Protein AF-A0A2M7XW58-F1 (afdb_monomer_lite)

Sequence (70 aa):
MAGNITAIEGRAVGIQLGLVPVVDVNNNPENPIINTRSFGEDADLVAIFSARYIAGMHAGGMAATAKHFP

Radius of gyration: 12.51 Å; chains: 1; bounding box: 25×20×32 Å

Structure (mmCIF, N/CA/C/O backbone):
data_AF-A0A2M7XW58-F1
#
_entry.id   AF-A0A2M7XW58-F1
#
loop_
_atom_site.group_PDB
_atom_site.id
_atom_site.type_symbol
_atom_site.label_atom_id
_atom_site.label_alt_id
_atom_site.label_comp_id
_atom_site.label_asym_id
_atom_site.label_entity_id
_atom_site.label_seq_id
_atom_site.pdbx_PDB_ins_code
_atom_site.Cartn_x
_atom_site.Cartn_y
_atom_site.Cartn_z
_atom_site.occupancy
_atom_site.B_iso_or_equiv
_atom_site.auth_seq_id
_atom_site.auth_comp_id
_atom_site.auth_asym_id
_atom_site.auth_atom_id
_atom_site.pdbx_PDB_model_num
ATOM 1 N N . MET A 1 1 ? 2.241 -8.942 8.306 1.00 79.56 1 MET A N 1
ATOM 2 C CA . MET A 1 1 ? 2.505 -8.183 9.550 1.00 79.56 1 MET A CA 1
ATOM 3 C C . MET A 1 1 ? 2.371 -6.678 9.332 1.00 79.56 1 MET A C 1
ATOM 5 O O . MET A 1 1 ? 1.522 -6.095 9.988 1.00 79.56 1 MET A O 1
ATOM 9 N N . ALA A 1 2 ? 3.105 -6.071 8.387 1.00 96.94 2 ALA A N 1
ATOM 10 C CA . ALA A 1 2 ? 3.102 -4.616 8.158 1.00 96.94 2 ALA A CA 1
ATOM 11 C C . ALA A 1 2 ? 1.700 -3.979 8.040 1.00 96.94 2 ALA A C 1
ATOM 13 O O . ALA A 1 2 ? 1.388 -3.085 8.816 1.00 96.94 2 ALA A O 1
ATOM 14 N N . GLY A 1 3 ? 0.822 -4.490 7.167 1.00 98.25 3 GLY A N 1
ATOM 15 C CA . GLY A 1 3 ? -0.531 -3.931 7.007 1.00 98.25 3 GLY A CA 1
ATOM 16 C C . GLY A 1 3 ? -1.383 -3.945 8.284 1.00 98.25 3 GLY A C 1
ATOM 17 O O . GLY A 1 3 ? -2.140 -3.010 8.519 1.00 98.25 3 GLY A O 1
ATOM 18 N N . ASN A 1 4 ? -1.216 -4.954 9.148 1.00 98.56 4 ASN A N 1
ATOM 19 C CA . ASN A 1 4 ? -1.935 -5.030 10.425 1.00 98.56 4 ASN A CA 1
ATOM 20 C C . ASN A 1 4 ? -1.442 -3.973 11.420 1.00 98.56 4 ASN A C 1
ATOM 22 O O . ASN A 1 4 ? -2.250 -3.323 12.067 1.00 98.56 4 ASN A O 1
ATOM 26 N N . ILE A 1 5 ? -0.125 -3.763 11.504 1.00 98.56 5 ILE A N 1
ATOM 27 C CA . ILE A 1 5 ? 0.457 -2.716 12.358 1.00 98.56 5 ILE A CA 1
ATOM 28 C C . ILE A 1 5 ? -0.007 -1.338 11.880 1.00 98.56 5 ILE A C 1
ATOM 30 O O . ILE A 1 5 ? -0.528 -0.565 12.676 1.00 98.56 5 ILE A O 1
ATOM 34 N N . THR A 1 6 ? 0.079 -1.072 10.570 1.00 98.50 6 THR A N 1
ATOM 35 C CA . THR A 1 6 ? -0.402 0.184 9.977 1.00 98.50 6 THR A CA 1
ATOM 36 C C . THR A 1 6 ? -1.875 0.443 10.297 1.00 98.50 6 THR A C 1
ATOM 38 O O . THR A 1 6 ? -2.242 1.571 10.618 1.00 98.50 6 THR A O 1
ATOM 41 N N . ALA A 1 7 ? -2.723 -0.587 10.236 1.00 98.69 7 ALA A N 1
ATOM 42 C CA . ALA A 1 7 ? -4.126 -0.457 10.600 1.00 98.69 7 ALA A CA 1
ATOM 43 C C . ALA A 1 7 ? -4.326 -0.220 12.101 1.00 98.69 7 ALA A C 1
ATOM 45 O O . ALA A 1 7 ? -5.027 0.718 12.456 1.00 98.69 7 ALA A O 1
ATOM 46 N N . ILE A 1 8 ? -3.690 -0.994 12.983 1.00 98.56 8 ILE A N 1
ATOM 47 C CA . ILE A 1 8 ? -3.840 -0.831 14.439 1.00 98.56 8 ILE A CA 1
ATOM 48 C C . ILE A 1 8 ? -3.414 0.575 14.883 1.00 98.56 8 ILE A C 1
ATOM 50 O O . ILE A 1 8 ? -4.169 1.253 15.581 1.00 98.56 8 ILE A O 1
ATOM 54 N N . GLU A 1 9 ? -2.243 1.037 14.445 1.00 98.62 9 GLU A N 1
ATOM 55 C CA . GLU A 1 9 ? -1.726 2.363 14.800 1.00 98.62 9 GLU A CA 1
ATOM 56 C C . GLU A 1 9 ? -2.573 3.485 14.189 1.00 98.62 9 GLU A C 1
ATOM 58 O O . GLU A 1 9 ? -2.946 4.429 14.885 1.00 98.62 9 GLU A O 1
ATOM 63 N N . GLY A 1 10 ? -2.954 3.363 12.912 1.00 98.56 10 GLY A N 1
ATOM 64 C CA . GLY A 1 10 ? -3.812 4.342 12.245 1.00 98.56 10 GLY A CA 1
ATOM 65 C C . GLY A 1 10 ? -5.188 4.459 12.905 1.00 98.56 10 GLY A C 1
ATOM 66 O O . GLY A 1 10 ? -5.669 5.564 13.165 1.00 98.56 10 GLY A O 1
ATOM 67 N N . ARG A 1 11 ? -5.809 3.324 13.243 1.00 98.44 11 ARG A N 1
ATOM 68 C CA . ARG A 1 11 ? -7.108 3.282 13.928 1.00 98.44 11 ARG A CA 1
ATOM 69 C C . ARG A 1 11 ? -7.028 3.888 15.326 1.00 98.44 11 ARG A C 1
ATOM 71 O O . ARG A 1 11 ? -7.966 4.583 15.712 1.00 98.44 11 ARG A O 1
ATOM 78 N N . ALA A 1 12 ? -5.922 3.689 16.047 1.00 98.56 12 ALA A N 1
ATOM 79 C CA . ALA A 1 12 ? -5.709 4.278 17.371 1.00 98.56 12 ALA A CA 1
ATOM 80 C C . ALA A 1 12 ? -5.724 5.819 17.356 1.00 98.56 12 ALA A C 1
ATOM 82 O O . ALA A 1 12 ? -6.097 6.430 18.355 1.00 98.56 12 ALA A O 1
ATOM 83 N N . VAL A 1 13 ? -5.387 6.444 16.221 1.00 98.44 13 VAL A N 1
ATOM 84 C CA . VAL A 1 13 ? -5.429 7.908 16.032 1.00 98.44 13 VAL A CA 1
ATOM 85 C C . VAL A 1 13 ? -6.602 8.386 15.164 1.00 98.44 13 VAL A C 1
ATOM 87 O O . VAL A 1 13 ? -6.643 9.542 14.752 1.00 98.44 13 VAL A O 1
ATOM 90 N N . GLY A 1 14 ? -7.578 7.517 14.887 1.00 98.38 14 GLY A N 1
ATOM 91 C CA . GLY A 1 14 ? -8.817 7.879 14.190 1.00 98.38 14 GLY A CA 1
ATOM 92 C C . GLY A 1 14 ? -8.775 7.801 12.660 1.00 98.38 14 GLY A C 1
ATOM 93 O O . GLY A 1 14 ? -9.776 8.123 12.019 1.00 98.38 14 GLY A O 1
ATOM 94 N N . ILE A 1 15 ? -7.683 7.331 12.050 1.00 98.56 15 ILE A N 1
ATOM 95 C CA . ILE A 1 15 ? -7.618 7.107 10.596 1.00 98.56 15 ILE A CA 1
ATOM 96 C C . ILE A 1 15 ? -8.494 5.903 10.229 1.00 98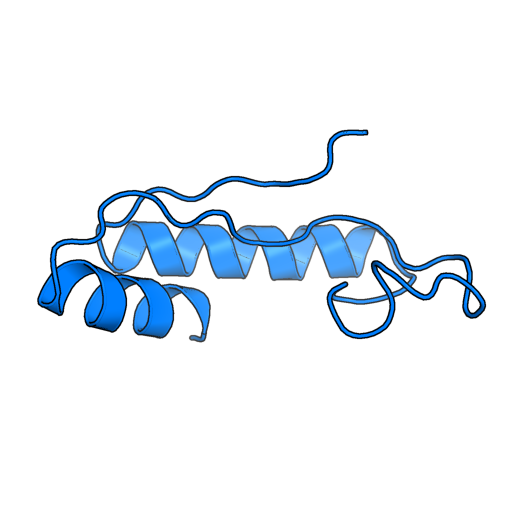.56 15 ILE A C 1
ATOM 98 O O . ILE A 1 15 ? -8.519 4.893 10.931 1.00 98.56 15 ILE A O 1
ATOM 102 N N . GLN A 1 16 ? -9.244 6.008 9.130 1.00 97.88 16 GLN A N 1
ATOM 103 C CA . GLN A 1 16 ? -10.165 4.958 8.662 1.00 97.88 16 GLN A CA 1
ATOM 104 C C . GLN A 1 16 ? -9.766 4.348 7.313 1.00 97.88 16 GLN A C 1
ATOM 106 O O . GLN A 1 16 ? -10.101 3.196 7.038 1.00 97.88 16 GLN A O 1
ATOM 111 N N . LEU A 1 17 ? -9.045 5.107 6.486 1.00 98.50 17 LEU A N 1
ATOM 112 C CA . LEU A 1 17 ? -8.648 4.721 5.137 1.00 98.50 17 LEU A CA 1
ATOM 113 C C . LEU A 1 17 ? -7.143 4.914 4.974 1.00 98.50 17 LEU A C 1
ATOM 115 O O . LEU A 1 17 ? -6.641 6.033 5.078 1.00 98.50 17 LEU A O 1
ATOM 119 N N . GLY A 1 18 ? -6.427 3.832 4.686 1.00 98.25 18 GLY A N 1
ATOM 120 C CA . GLY A 1 18 ? -5.036 3.912 4.273 1.00 98.25 18 GLY A CA 1
ATOM 121 C C . GLY A 1 18 ? -4.938 4.088 2.764 1.00 98.25 18 GLY A C 1
ATOM 122 O O . GLY A 1 18 ? -5.413 3.247 2.006 1.00 98.25 18 GLY A O 1
ATOM 123 N N . LEU A 1 19 ? -4.245 5.136 2.319 1.00 98.44 19 LEU A N 1
ATOM 124 C CA . LEU A 1 19 ? -3.868 5.309 0.913 1.00 98.44 19 LEU A CA 1
ATOM 125 C C . LEU A 1 19 ? -2.660 4.424 0.567 1.00 98.44 19 LEU A C 1
ATOM 127 O O . LEU A 1 19 ? -1.624 4.917 0.125 1.00 98.44 19 LEU A O 1
ATOM 131 N N . VAL A 1 20 ? -2.776 3.132 0.854 1.00 98.00 20 VAL A N 1
ATOM 132 C CA . VAL A 1 20 ? -1.763 2.077 0.736 1.00 98.00 20 VAL A CA 1
ATOM 133 C C . VAL A 1 20 ? -2.476 0.739 0.478 1.00 98.00 20 VAL A C 1
ATOM 135 O O . VAL A 1 20 ? -3.629 0.593 0.892 1.00 98.00 20 VAL A O 1
ATOM 138 N N . PRO A 1 21 ? -1.813 -0.254 -0.141 1.00 98.38 21 PRO A N 1
ATOM 139 C CA . PRO A 1 21 ? -0.420 -0.259 -0.597 1.00 98.38 21 PRO A CA 1
ATOM 140 C C . PRO A 1 21 ? -0.215 0.341 -1.994 1.00 98.38 21 PRO A C 1
ATOM 142 O O . PRO A 1 21 ? -1.146 0.471 -2.785 1.00 98.38 21 PRO A O 1
ATOM 145 N N . VAL A 1 22 ? 1.041 0.676 -2.293 1.00 98.50 22 VAL A N 1
ATOM 146 C CA . VAL A 1 22 ? 1.501 0.826 -3.679 1.00 98.50 22 VAL A CA 1
ATOM 147 C C . VAL A 1 22 ? 1.554 -0.569 -4.304 1.00 98.50 22 VAL A C 1
ATOM 149 O O . VAL A 1 22 ? 2.156 -1.470 -3.724 1.00 98.50 22 VAL A O 1
ATOM 152 N N . VAL A 1 23 ? 0.899 -0.739 -5.449 1.00 98.44 23 VAL A N 1
ATOM 153 C CA . VAL A 1 23 ? 0.804 -1.998 -6.205 1.00 98.44 23 VAL A CA 1
ATOM 154 C C . VAL A 1 23 ? 1.449 -1.894 -7.591 1.00 98.44 23 VAL A C 1
ATOM 156 O O . VA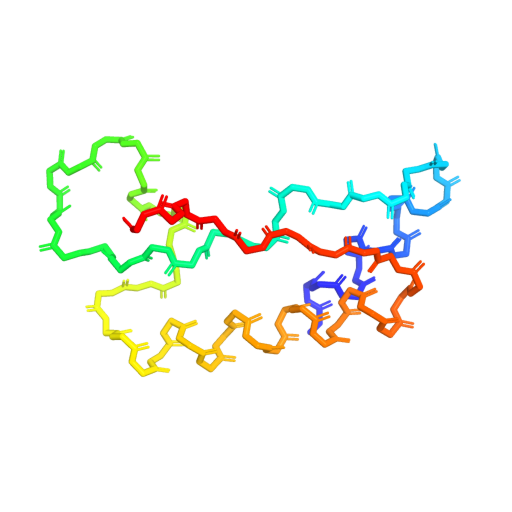L A 1 23 ? 1.280 -2.788 -8.413 1.00 98.44 23 VAL A O 1
ATOM 159 N N . ASP A 1 24 ? 2.187 -0.814 -7.851 1.00 98.44 24 ASP A N 1
ATOM 160 C CA . ASP A 1 24 ? 2.916 -0.627 -9.106 1.00 98.44 24 ASP A CA 1
ATOM 161 C C . ASP A 1 24 ? 4.074 -1.626 -9.212 1.00 98.44 24 ASP A C 1
ATOM 163 O O . ASP A 1 24 ? 4.748 -1.911 -8.218 1.00 98.44 24 ASP A O 1
ATOM 167 N N . VAL A 1 25 ? 4.364 -2.094 -10.425 1.00 98.38 25 VAL A N 1
ATOM 168 C CA . VAL A 1 25 ? 5.540 -2.922 -10.722 1.00 98.38 25 VAL A CA 1
ATOM 169 C C . VAL A 1 25 ? 6.709 -2.013 -11.097 1.00 98.38 25 VAL A C 1
ATOM 171 O O . VAL A 1 25 ? 6.636 -1.274 -12.079 1.00 98.38 25 VAL A O 1
ATOM 174 N N . ASN A 1 26 ? 7.801 -2.052 -10.333 1.00 97.44 26 ASN A N 1
ATOM 175 C CA . ASN A 1 26 ? 8.959 -1.183 -10.557 1.00 97.44 26 ASN A CA 1
ATOM 176 C C . ASN A 1 26 ? 9.894 -1.739 -11.643 1.00 97.44 26 ASN A C 1
ATOM 178 O O . ASN A 1 26 ? 11.033 -2.101 -11.370 1.00 97.44 26 ASN A O 1
ATOM 182 N N . ASN A 1 27 ? 9.403 -1.799 -12.881 1.00 95.50 27 ASN A N 1
ATOM 183 C CA . ASN A 1 27 ? 10.138 -2.299 -14.050 1.00 95.50 27 ASN A CA 1
ATOM 184 C C . ASN A 1 27 ? 11.115 -1.280 -14.672 1.00 95.50 27 ASN A C 1
ATOM 186 O O . ASN A 1 27 ? 11.826 -1.609 -15.619 1.00 95.50 27 ASN A O 1
ATOM 190 N N . ASN A 1 28 ? 11.138 -0.044 -14.165 1.00 96.56 28 ASN A N 1
ATOM 191 C CA . ASN A 1 28 ? 12.059 1.000 -14.590 1.00 96.56 28 ASN A CA 1
ATOM 192 C C . ASN A 1 28 ? 12.890 1.483 -13.385 1.00 96.56 28 ASN A C 1
ATOM 194 O O . ASN A 1 28 ? 12.353 2.213 -12.545 1.00 96.56 28 ASN A O 1
ATOM 198 N N . PRO A 1 29 ? 14.189 1.138 -13.297 1.00 93.38 29 PRO A N 1
ATOM 199 C CA . PRO A 1 29 ? 15.045 1.557 -12.187 1.00 93.38 29 PRO A CA 1
ATOM 200 C C . PRO A 1 29 ? 15.285 3.074 -12.141 1.00 93.38 29 PRO A C 1
ATOM 202 O O . PRO A 1 29 ? 15.619 3.600 -11.080 1.00 93.38 29 PRO A O 1
ATOM 205 N N . GLU A 1 30 ? 15.080 3.791 -13.251 1.00 96.50 30 GLU A N 1
ATOM 206 C CA . GLU A 1 30 ? 15.207 5.251 -13.316 1.00 96.50 30 GLU A CA 1
ATOM 207 C C . GLU A 1 30 ? 13.949 5.984 -12.830 1.00 96.50 30 GLU A C 1
ATOM 209 O O . GLU A 1 30 ? 13.966 7.207 -12.713 1.00 96.50 30 GLU A O 1
ATOM 214 N N . ASN A 1 31 ? 12.852 5.274 -12.529 1.00 96.38 31 ASN A N 1
ATOM 215 C CA . ASN A 1 31 ? 11.641 5.895 -11.997 1.00 96.38 31 ASN A CA 1
ATOM 216 C C . ASN A 1 31 ? 11.921 6.479 -10.596 1.00 96.38 31 ASN A C 1
ATOM 218 O O . ASN A 1 31 ? 12.148 5.712 -9.655 1.00 96.38 31 ASN A O 1
ATOM 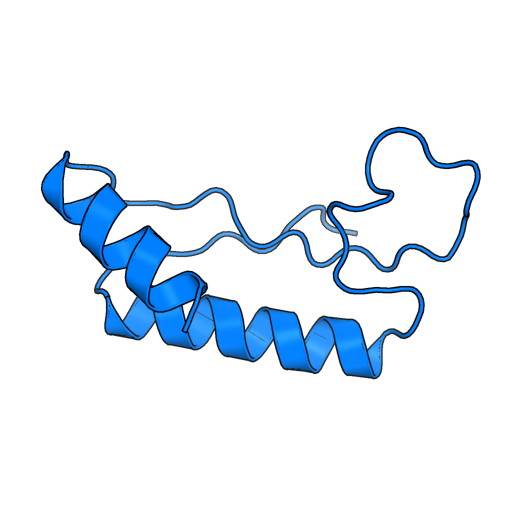222 N N . PRO A 1 32 ? 11.862 7.815 -10.410 1.00 94.88 32 PRO A N 1
ATOM 223 C CA . PRO A 1 32 ? 12.194 8.438 -9.133 1.00 94.88 32 PRO A CA 1
ATOM 224 C C . PRO A 1 32 ? 11.008 8.470 -8.156 1.00 94.88 32 PRO A C 1
ATOM 226 O O . PRO A 1 32 ? 11.188 8.803 -6.987 1.00 94.88 32 PRO A O 1
ATOM 229 N N . ILE A 1 33 ? 9.788 8.168 -8.620 1.00 97.38 33 ILE A N 1
ATOM 230 C CA . ILE A 1 33 ? 8.547 8.324 -7.847 1.00 97.38 33 ILE A CA 1
ATOM 231 C C . ILE A 1 33 ? 8.114 7.019 -7.183 1.00 97.38 33 ILE A C 1
ATOM 233 O O . ILE A 1 33 ? 7.627 7.061 -6.051 1.00 97.38 33 ILE A O 1
ATOM 237 N N . ILE A 1 34 ? 8.237 5.886 -7.884 1.00 96.44 34 ILE A N 1
ATOM 238 C CA . ILE A 1 34 ? 7.863 4.563 -7.363 1.00 96.44 34 ILE A CA 1
ATOM 239 C C . ILE A 1 34 ? 9.057 3.946 -6.646 1.00 96.44 34 ILE A C 1
ATOM 241 O O . ILE A 1 34 ? 9.055 3.936 -5.418 1.00 96.44 34 ILE A O 1
ATOM 245 N N . ASN A 1 35 ? 10.089 3.512 -7.377 1.00 93.62 35 ASN A N 1
ATOM 246 C CA . ASN A 1 35 ? 11.350 3.017 -6.821 1.00 93.62 35 ASN A CA 1
ATOM 247 C C . ASN A 1 35 ? 11.119 2.064 -5.620 1.00 93.62 35 ASN A C 1
ATOM 249 O O . ASN A 1 35 ? 10.299 1.148 -5.698 1.00 93.62 35 ASN A O 1
ATOM 253 N N . THR A 1 36 ? 11.756 2.328 -4.477 1.00 95.50 36 THR A N 1
ATOM 254 C CA . THR A 1 36 ? 11.623 1.582 -3.212 1.00 95.50 36 THR A CA 1
ATOM 255 C C . THR A 1 36 ? 10.216 1.528 -2.601 1.00 95.50 36 THR A C 1
ATOM 257 O O . THR A 1 36 ? 10.028 0.863 -1.584 1.00 95.50 36 THR A O 1
ATOM 260 N N . ARG A 1 37 ? 9.216 2.213 -3.170 1.00 97.56 37 ARG A N 1
ATOM 261 C CA . ARG A 1 37 ? 7.817 2.137 -2.715 1.00 97.56 37 ARG A CA 1
ATOM 262 C C . ARG A 1 37 ? 7.064 0.944 -3.294 1.00 97.56 37 ARG A C 1
ATOM 264 O O . ARG A 1 37 ? 6.026 0.590 -2.742 1.00 97.56 37 ARG A O 1
ATOM 271 N N . SER A 1 38 ? 7.537 0.368 -4.398 1.00 97.44 38 SER A N 1
ATOM 272 C CA . SER A 1 38 ? 7.001 -0.888 -4.925 1.00 97.44 38 SER A CA 1
ATOM 273 C C . SER A 1 38 ? 7.547 -2.080 -4.139 1.00 97.44 38 SER A C 1
ATOM 275 O O . SER A 1 38 ? 8.635 -2.024 -3.569 1.00 97.44 38 SER A O 1
ATOM 277 N N . PHE A 1 39 ? 6.807 -3.187 -4.153 1.00 97.69 39 PHE A N 1
ATOM 278 C CA . PHE A 1 39 ? 7.296 -4.463 -3.640 1.00 97.69 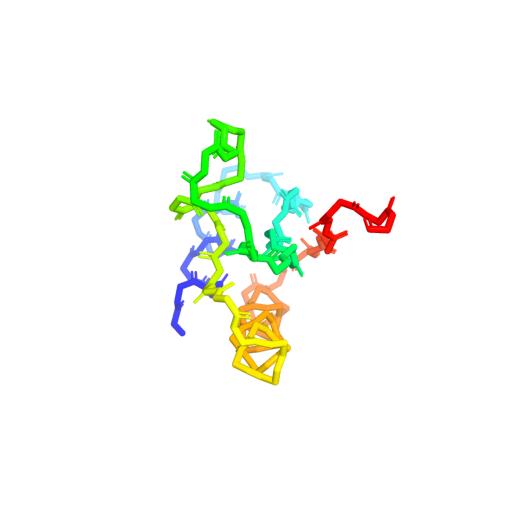39 PHE A CA 1
ATOM 279 C C . PHE A 1 39 ? 8.316 -5.148 -4.562 1.00 97.69 39 PHE A C 1
ATOM 281 O O . PHE A 1 39 ? 8.965 -6.093 -4.117 1.00 97.69 39 PHE A O 1
ATOM 288 N N . GLY A 1 40 ? 8.479 -4.697 -5.811 1.00 97.50 40 GLY A N 1
ATOM 289 C CA . GLY A 1 40 ? 9.505 -5.219 -6.709 1.00 97.50 40 GLY A CA 1
ATOM 290 C C . GLY A 1 40 ? 9.214 -5.015 -8.194 1.00 97.50 40 GLY A C 1
ATOM 291 O O . GLY A 1 40 ? 8.304 -4.292 -8.591 1.00 97.50 40 GLY A O 1
ATOM 292 N N . GLU A 1 41 ? 10.023 -5.675 -9.016 1.00 97.38 41 GLU A N 1
ATOM 293 C CA . GLU A 1 41 ? 9.932 -5.671 -10.484 1.00 97.38 41 GLU A CA 1
ATOM 294 C C . GLU A 1 41 ? 9.118 -6.847 -11.055 1.00 97.38 41 GLU A C 1
ATOM 296 O O . GLU A 1 41 ? 8.746 -6.829 -12.225 1.00 97.38 41 GLU A O 1
ATOM 301 N N . ASP A 1 42 ? 8.811 -7.851 -10.230 1.00 98.06 42 ASP A N 1
ATOM 302 C CA . ASP A 1 42 ? 8.027 -9.032 -10.597 1.00 98.06 42 ASP A CA 1
ATOM 303 C C . ASP A 1 42 ? 6.551 -8.836 -10.211 1.00 98.06 42 ASP A C 1
ATOM 305 O O . ASP A 1 42 ? 6.219 -8.582 -9.047 1.00 98.06 42 ASP A O 1
ATOM 309 N N . ALA A 1 43 ? 5.657 -8.955 -11.194 1.00 98.25 43 ALA A N 1
ATOM 310 C CA . ALA A 1 43 ? 4.228 -8.714 -11.015 1.00 98.25 43 ALA A CA 1
ATOM 311 C C . ALA A 1 43 ? 3.551 -9.720 -10.066 1.00 98.25 43 ALA A C 1
ATOM 313 O O . ALA A 1 43 ? 2.672 -9.326 -9.294 1.00 98.25 43 ALA A O 1
ATOM 314 N N . ASP A 1 44 ? 3.969 -10.988 -10.072 1.00 98.50 44 ASP A N 1
ATOM 315 C CA . ASP A 1 44 ? 3.409 -12.019 -9.197 1.00 98.50 44 ASP A CA 1
ATOM 316 C C . ASP A 1 44 ? 3.824 -11.763 -7.743 1.00 98.50 44 ASP A C 1
ATOM 318 O O . ASP A 1 44 ? 2.996 -11.838 -6.827 1.00 98.50 44 ASP A O 1
ATOM 322 N N . LEU A 1 45 ? 5.082 -11.368 -7.514 1.00 98.00 45 LEU A N 1
ATOM 323 C CA . LEU A 1 45 ? 5.549 -10.964 -6.185 1.00 98.00 45 LEU A CA 1
ATOM 324 C C . LEU A 1 45 ? 4.824 -9.711 -5.683 1.00 98.00 45 LEU A C 1
ATOM 326 O O . LEU A 1 45 ? 4.374 -9.686 -4.531 1.00 98.00 45 LEU A O 1
ATOM 330 N N . VAL A 1 46 ? 4.654 -8.694 -6.535 1.00 98.62 46 VAL A N 1
ATOM 331 C CA . VAL A 1 46 ? 3.899 -7.481 -6.184 1.00 98.62 46 VAL A CA 1
ATOM 332 C C . VAL A 1 46 ? 2.458 -7.833 -5.814 1.00 98.62 46 VAL A C 1
ATOM 334 O O . VAL A 1 46 ? 1.972 -7.366 -4.778 1.00 98.62 46 VAL A O 1
ATOM 337 N N . ALA A 1 47 ? 1.791 -8.701 -6.578 1.00 98.56 47 ALA A N 1
ATOM 338 C CA . ALA A 1 47 ? 0.431 -9.146 -6.288 1.00 98.56 47 ALA A CA 1
ATOM 339 C C . ALA A 1 47 ? 0.337 -9.879 -4.938 1.00 98.56 47 ALA A C 1
ATOM 341 O O . ALA A 1 47 ? -0.525 -9.554 -4.113 1.00 98.56 47 ALA A O 1
ATOM 342 N N . ILE A 1 48 ? 1.251 -10.820 -4.667 1.00 98.56 48 ILE A N 1
ATOM 343 C CA . ILE A 1 48 ? 1.287 -11.583 -3.411 1.00 98.56 48 ILE A CA 1
ATOM 344 C C . ILE A 1 48 ? 1.474 -10.646 -2.215 1.00 98.56 48 ILE A C 1
ATOM 346 O O . ILE A 1 48 ? 0.694 -10.701 -1.258 1.00 98.56 48 ILE A O 1
ATOM 350 N N . PHE A 1 49 ? 2.485 -9.776 -2.243 1.00 98.56 49 PHE A N 1
ATOM 351 C CA . PHE A 1 49 ? 2.772 -8.901 -1.106 1.00 98.56 49 PHE A CA 1
ATOM 352 C C . PHE A 1 49 ? 1.684 -7.848 -0.892 1.00 98.56 49 PHE A C 1
ATOM 354 O O . PHE A 1 49 ? 1.271 -7.631 0.252 1.00 98.56 49 PHE A O 1
ATOM 361 N N . SER A 1 50 ? 1.141 -7.278 -1.968 1.00 98.44 50 SER A N 1
ATOM 362 C CA . SER A 1 50 ? 0.026 -6.329 -1.903 1.00 98.44 50 SER A CA 1
ATOM 363 C C . SER A 1 50 ? -1.217 -6.963 -1.286 1.00 98.44 50 SER A C 1
ATOM 365 O O . SER A 1 50 ? -1.798 -6.406 -0.352 1.00 98.44 50 SER A O 1
ATOM 367 N N . ALA A 1 51 ? -1.586 -8.172 -1.723 1.00 98.62 51 ALA A N 1
ATOM 368 C CA . ALA A 1 51 ? -2.728 -8.897 -1.174 1.00 98.62 51 ALA A CA 1
ATOM 369 C C . ALA A 1 51 ? -2.545 -9.208 0.320 1.00 98.62 51 ALA A C 1
ATOM 371 O O . ALA A 1 51 ? -3.471 -9.039 1.116 1.00 98.62 51 ALA A O 1
ATOM 372 N N . ARG A 1 52 ? -1.335 -9.610 0.739 1.00 98.62 52 ARG A N 1
ATOM 373 C CA . ARG A 1 52 ? -1.022 -9.862 2.157 1.00 98.62 52 ARG A CA 1
ATOM 374 C C . ARG A 1 52 ? -1.031 -8.585 2.994 1.00 98.62 52 ARG A C 1
ATOM 376 O O . ARG A 1 52 ? -1.436 -8.633 4.157 1.00 98.62 52 ARG A O 1
ATOM 383 N N . TYR A 1 53 ? -0.600 -7.458 2.431 1.00 98.81 53 TYR A N 1
ATOM 384 C CA . TYR A 1 53 ? -0.663 -6.161 3.097 1.00 98.81 53 TYR A CA 1
ATOM 385 C C . TYR A 1 53 ? -2.119 -5.725 3.309 1.00 98.81 53 TYR A C 1
ATOM 387 O O . TYR A 1 53 ? -2.500 -5.439 4.444 1.00 98.81 53 TYR A O 1
ATOM 395 N N . ILE A 1 54 ? -2.945 -5.783 2.259 1.00 98.81 54 ILE A N 1
ATOM 396 C CA . ILE A 1 54 ? -4.383 -5.468 2.307 1.00 98.81 54 ILE A CA 1
ATOM 397 C C . ILE A 1 54 ? -5.108 -6.370 3.314 1.00 98.81 54 ILE A C 1
ATOM 399 O O . ILE A 1 54 ? -5.839 -5.875 4.169 1.00 98.81 54 ILE A O 1
ATOM 403 N N . ALA A 1 55 ? -4.854 -7.683 3.288 1.00 98.75 55 ALA A N 1
ATOM 404 C CA . ALA A 1 55 ? -5.426 -8.614 4.262 1.00 98.75 55 ALA A CA 1
ATOM 405 C C . ALA A 1 55 ? -5.040 -8.253 5.707 1.00 98.75 55 ALA A C 1
ATOM 407 O O . ALA A 1 55 ? -5.871 -8.331 6.610 1.00 98.75 55 ALA A O 1
ATOM 408 N N . GLY A 1 56 ? -3.795 -7.814 5.927 1.00 98.75 56 GLY A N 1
ATOM 409 C CA . GLY A 1 56 ? -3.349 -7.305 7.221 1.00 98.75 56 GLY A CA 1
ATOM 410 C C . GLY A 1 56 ? -4.101 -6.046 7.652 1.00 98.75 56 GLY A C 1
ATOM 411 O O . GLY A 1 56 ? -4.517 -5.964 8.801 1.00 98.75 56 GLY A O 1
ATOM 412 N N . MET A 1 57 ? -4.317 -5.094 6.741 1.00 98.75 57 MET A N 1
ATOM 413 C CA . MET A 1 57 ? -5.070 -3.876 7.055 1.00 98.75 57 MET A CA 1
ATOM 414 C C . MET A 1 57 ? -6.520 -4.173 7.434 1.00 98.75 57 MET A C 1
ATOM 416 O O . MET A 1 57 ? -7.019 -3.650 8.430 1.00 98.75 57 MET A O 1
ATOM 420 N N . HIS A 1 58 ? -7.171 -5.063 6.680 1.00 98.62 58 HIS A N 1
ATOM 421 C CA . HIS A 1 58 ? -8.532 -5.498 6.979 1.00 98.62 58 HIS A CA 1
ATOM 422 C C . HIS A 1 58 ? -8.614 -6.217 8.331 1.00 98.62 58 HIS A C 1
ATOM 424 O O . HIS A 1 58 ? -9.548 -5.969 9.089 1.00 98.62 58 HIS A O 1
ATOM 430 N N . ALA A 1 59 ? -7.620 -7.043 8.680 1.00 98.50 59 ALA A N 1
ATOM 431 C CA . ALA A 1 59 ? -7.544 -7.678 9.997 1.00 98.50 59 ALA A CA 1
ATOM 432 C C . ALA A 1 59 ? -7.406 -6.657 11.144 1.00 98.50 59 ALA A C 1
ATOM 434 O O . ALA A 1 59 ? -7.984 -6.856 12.209 1.00 98.50 59 ALA A O 1
ATOM 435 N N . GLY A 1 60 ? -6.703 -5.543 10.911 1.00 98.00 60 GLY A N 1
ATOM 436 C CA . GLY A 1 60 ? -6.622 -4.413 11.843 1.00 98.00 60 GLY A CA 1
ATOM 437 C C . GLY A 1 60 ? -7.817 -3.449 11.779 1.00 98.00 60 GLY A C 1
ATOM 438 O O . GLY A 1 60 ? -7.798 -2.407 12.430 1.00 98.00 60 GLY A O 1
ATOM 439 N N . GLY A 1 61 ? -8.855 -3.766 10.997 1.00 98.00 61 GLY A N 1
ATOM 440 C CA . GLY A 1 61 ? -10.097 -2.995 10.924 1.00 98.00 61 GLY A CA 1
ATOM 441 C C . GLY A 1 61 ? -10.000 -1.672 10.157 1.00 98.00 61 GLY A C 1
ATOM 442 O O . GLY A 1 61 ? -10.766 -0.755 10.454 1.00 98.00 61 GLY A O 1
ATOM 443 N N . MET A 1 62 ? -9.071 -1.546 9.201 1.00 98.62 62 MET A N 1
ATOM 444 C CA . MET A 1 62 ? -8.891 -0.343 8.374 1.00 98.62 62 MET A CA 1
ATOM 445 C C . MET A 1 62 ? -9.020 -0.658 6.879 1.00 98.62 62 MET A C 1
ATOM 447 O O . MET A 1 62 ? -8.533 -1.690 6.419 1.00 98.62 62 MET A O 1
ATOM 451 N N . ALA A 1 63 ? -9.647 0.239 6.111 1.00 98.56 63 ALA A N 1
ATOM 452 C CA . ALA A 1 63 ? -9.749 0.104 4.658 1.00 98.56 63 ALA A CA 1
ATOM 453 C C . ALA A 1 63 ? -8.409 0.411 3.965 1.00 98.56 63 ALA A C 1
ATOM 455 O O . ALA A 1 63 ? -7.618 1.222 4.456 1.00 98.56 63 ALA A O 1
ATOM 456 N N . ALA A 1 64 ? -8.183 -0.216 2.810 1.00 98.62 64 ALA A N 1
ATOM 457 C CA . ALA A 1 64 ? -6.980 -0.072 1.995 1.00 98.62 64 ALA A CA 1
ATOM 458 C C . ALA A 1 64 ? -7.311 0.471 0.597 1.00 98.62 64 ALA A C 1
ATOM 460 O O . ALA A 1 64 ? -8.376 0.179 0.051 1.00 98.62 64 ALA A O 1
ATOM 461 N N . THR A 1 65 ? -6.366 1.188 -0.007 1.00 98.75 65 THR A N 1
ATOM 462 C CA . THR A 1 65 ? -6.462 1.697 -1.380 1.00 98.75 65 THR A CA 1
ATOM 463 C C . THR A 1 65 ? -5.256 1.224 -2.176 1.00 98.75 65 THR A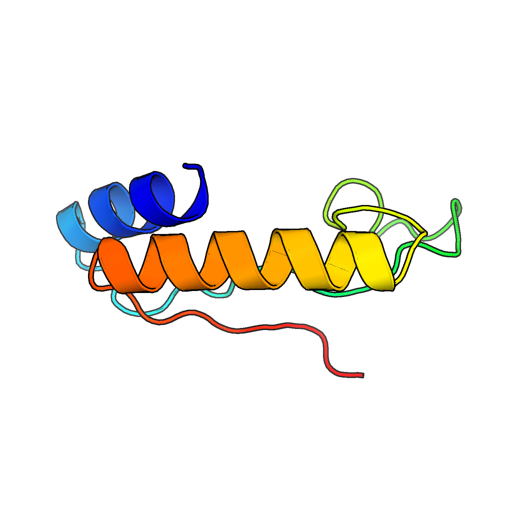 C 1
ATOM 465 O O . THR A 1 65 ? -4.163 1.779 -2.044 1.00 98.75 65 THR A O 1
ATOM 468 N N . ALA A 1 66 ? -5.464 0.218 -3.026 1.00 98.44 66 ALA A N 1
ATOM 469 C CA . ALA A 1 66 ? -4.484 -0.164 -4.036 1.00 98.44 66 ALA A CA 1
ATOM 470 C C . ALA A 1 66 ? -4.293 0.986 -5.039 1.00 98.44 66 ALA A C 1
ATOM 472 O O . ALA A 1 66 ? -5.267 1.591 -5.492 1.00 98.44 66 ALA A O 1
ATOM 473 N N . LYS A 1 67 ? -3.039 1.307 -5.362 1.00 98.12 67 LYS A N 1
ATOM 474 C CA . LYS A 1 67 ? -2.668 2.425 -6.243 1.00 98.12 67 LYS A CA 1
ATOM 475 C C . LYS A 1 67 ? -1.357 2.130 -6.984 1.00 98.12 67 LYS A C 1
ATOM 477 O O . LYS A 1 67 ? -0.530 1.416 -6.430 1.00 98.12 67 LYS A O 1
ATOM 482 N N . HIS A 1 68 ? -1.123 2.680 -8.166 1.00 97.81 68 HIS A N 1
ATOM 483 C CA . HIS A 1 68 ? -1.763 3.848 -8.776 1.00 97.81 68 HIS A CA 1
ATOM 484 C C . HIS A 1 68 ? -2.301 3.475 -10.151 1.00 97.81 68 HIS A C 1
ATOM 486 O O . HIS A 1 68 ? -1.636 3.681 -11.152 1.00 97.81 68 HIS A O 1
ATOM 492 N N . PHE A 1 69 ? -3.523 2.948 -10.176 1.00 95.81 69 PHE A N 1
ATOM 493 C CA . PHE A 1 69 ? -4.075 2.389 -11.400 1.00 95.81 69 PHE A CA 1
ATOM 494 C C . PHE A 1 69 ? -4.010 3.370 -12.593 1.00 95.81 69 PHE A C 1
ATOM 496 O O . PHE A 1 69 ? -4.478 4.510 -12.451 1.00 95.81 69 PHE A O 1
ATOM 503 N N . PRO A 1 70 ? -3.543 2.916 -13.772 1.00 90.12 70 PRO A N 1
ATOM 504 C CA . PRO A 1 70 ? -2.940 1.604 -14.047 1.00 90.12 70 PRO A CA 1
ATOM 505 C C . PRO A 1 70 ? -1.487 1.481 -13.567 1.00 90.12 70 PRO A C 1
ATOM 507 O O . PRO A 1 70 ? -0.633 2.268 -14.034 1.00 90.12 70 PRO A O 1
#

Foldseek 3Di:
DQLQVVQQVCVVVPHAEDADDELDAPCDCPPPPCHVSALYNDNVSSVVVRVVSQVSNVVSNHHYHYDDDD

pLDDT: me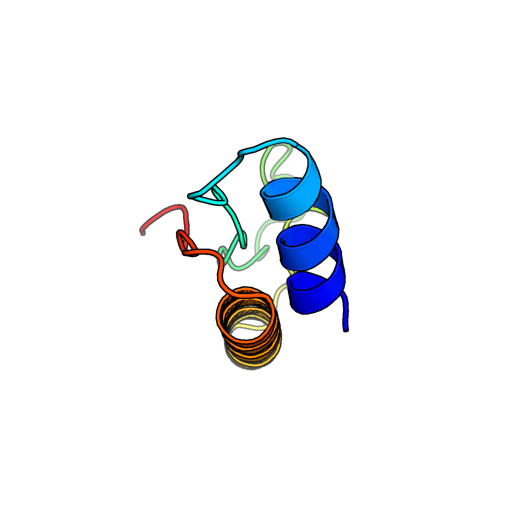an 97.52, std 2.62, range [79.56, 98.81]

Secondary structure (DSSP, 8-state):
-HHHHHHHHHHHTT--EE---B------TT-SSSGGGSS-S-HHHHHHHHHHHHHHHHHTT-EE--BS--